Protein AF-A0A382JTU7-F1 (afdb_monomer_lite)

Radius of gyration: 14.66 Å; chains: 1; bounding box: 36×16×43 Å

Foldseek 3Di:
DAWPDWDDDPPWIWTWDDDPQKTFIDIPNHTQDIAHPVCFCPVDPLCVVCVVQCVDPVDHDPDDDDDDCSVPSNVTD

pLDDT: mean 85.05, std 8.39, range [61.06, 96.06]

Organism: NCBI:txid408172

Sequence (77 aa):
MAILWSHRSGDTRYEVRAAGSSLRLYNNGVLHSQFSERCPATGSVWDLLWLPALFRVSGMPRRVLLLGAGAGTVIRQ

Structure (mmCIF, N/CA/C/O backbone):
data_AF-A0A382JTU7-F1
#
_entry.id   AF-A0A382JTU7-F1
#
loop_
_atom_site.group_PDB
_atom_site.id
_atom_site.type_symbol
_atom_site.label_atom_id
_atom_site.label_alt_id
_atom_site.label_comp_id
_atom_site.label_asym_id
_atom_site.label_entity_id
_atom_site.label_seq_id
_atom_site.pdbx_PDB_ins_code
_atom_site.Cartn_x
_atom_site.Cartn_y
_atom_site.Cartn_z
_atom_site.occupancy
_atom_site.B_iso_or_equiv
_atom_site.auth_seq_id
_atom_site.auth_comp_id
_atom_site.auth_asym_id
_atom_site.auth_atom_id
_atom_site.pdbx_PDB_model_num
ATOM 1 N N . MET A 1 1 ? 17.645 1.361 -2.692 1.00 72.19 1 MET A N 1
ATOM 2 C CA . MET A 1 1 ? 16.273 1.008 -3.120 1.00 72.19 1 MET A CA 1
ATOM 3 C C . MET A 1 1 ? 16.402 0.065 -4.306 1.00 72.19 1 MET A C 1
ATOM 5 O O . MET A 1 1 ? 16.901 0.504 -5.333 1.00 72.19 1 MET A O 1
ATOM 9 N N . ALA A 1 2 ? 16.079 -1.219 -4.137 1.00 91.38 2 ALA A N 1
ATOM 10 C CA . ALA A 1 2 ? 16.294 -2.260 -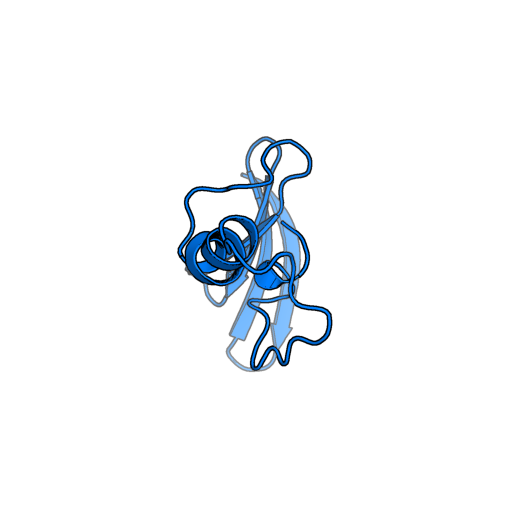5.153 1.00 91.38 2 ALA A CA 1
ATOM 11 C C . ALA A 1 2 ? 14.954 -2.748 -5.721 1.00 91.38 2 ALA A C 1
ATOM 13 O O . ALA A 1 2 ? 13.977 -2.819 -4.976 1.00 91.38 2 ALA A O 1
ATOM 14 N N . ILE A 1 3 ? 14.901 -3.074 -7.016 1.00 94.38 3 ILE A N 1
ATOM 15 C CA . ILE A 1 3 ? 13.734 -3.722 -7.632 1.00 94.38 3 ILE A CA 1
ATOM 16 C C . ILE A 1 3 ? 13.795 -5.208 -7.277 1.00 94.38 3 ILE A C 1
ATOM 18 O O . ILE A 1 3 ? 14.768 -5.879 -7.604 1.00 94.38 3 ILE A O 1
ATOM 22 N N . LEU A 1 4 ? 12.766 -5.701 -6.593 1.00 95.06 4 LEU A N 1
ATOM 23 C CA . LEU A 1 4 ? 12.610 -7.113 -6.239 1.00 95.06 4 LEU A CA 1
ATOM 24 C C . LEU A 1 4 ? 11.841 -7.879 -7.313 1.00 95.06 4 LEU A C 1
ATOM 26 O O . LEU A 1 4 ? 12.082 -9.060 -7.536 1.00 95.06 4 LEU A O 1
ATOM 30 N N . TRP A 1 5 ? 10.904 -7.199 -7.970 1.00 95.75 5 TRP A N 1
ATOM 31 C CA . TRP A 1 5 ? 10.086 -7.769 -9.027 1.00 95.75 5 TRP A CA 1
ATOM 32 C C . TRP A 1 5 ? 9.639 -6.672 -9.988 1.00 95.75 5 TRP A C 1
ATOM 34 O O . TRP A 1 5 ? 9.406 -5.536 -9.574 1.00 95.75 5 TRP A O 1
ATOM 44 N N . SER A 1 6 ? 9.508 -7.012 -11.266 1.00 95.75 6 SER A N 1
ATOM 45 C CA . SER A 1 6 ? 9.010 -6.113 -12.302 1.00 95.75 6 SER A CA 1
ATOM 46 C C . SER A 1 6 ? 8.158 -6.893 -13.288 1.00 95.75 6 SER A C 1
ATOM 48 O O . SER A 1 6 ? 8.515 -7.998 -13.692 1.00 95.75 6 SER A O 1
ATOM 50 N N . HIS A 1 7 ? 7.066 -6.283 -13.727 1.00 95.56 7 HIS A N 1
ATOM 51 C CA . HIS A 1 7 ? 6.184 -6.833 -14.741 1.00 95.56 7 HIS A CA 1
ATOM 52 C C . HIS A 1 7 ? 5.610 -5.718 -15.595 1.00 95.56 7 HIS A C 1
ATOM 54 O O . HIS A 1 7 ? 5.328 -4.624 -15.109 1.00 95.56 7 HIS A O 1
ATOM 60 N N . ARG A 1 8 ? 5.421 -5.999 -16.878 1.00 95.75 8 ARG A N 1
ATOM 61 C CA . ARG A 1 8 ? 4.803 -5.068 -17.810 1.00 95.75 8 ARG A CA 1
ATOM 62 C C . ARG A 1 8 ? 3.524 -5.688 -18.346 1.00 95.75 8 ARG A C 1
ATOM 64 O O . ARG A 1 8 ? 3.564 -6.793 -18.877 1.00 95.75 8 ARG A O 1
ATOM 71 N N . SER A 1 9 ? 2.426 -4.953 -18.223 1.00 95.19 9 SER A N 1
ATOM 72 C CA . SER A 1 9 ? 1.136 -5.295 -18.815 1.00 95.19 9 SER A CA 1
ATOM 73 C C . SER A 1 9 ? 0.667 -4.110 -19.654 1.00 95.19 9 SER A C 1
ATOM 75 O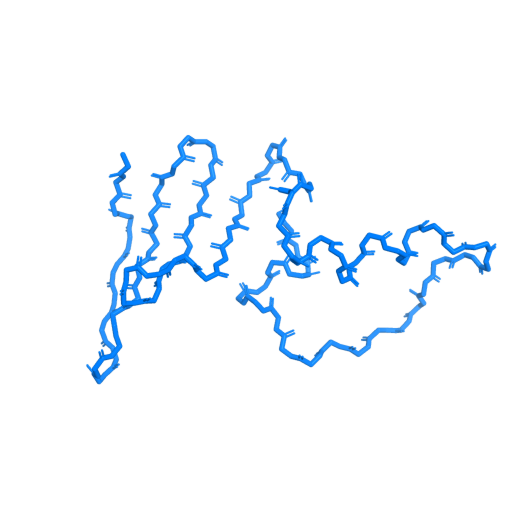 O . SER A 1 9 ? 0.397 -3.030 -19.123 1.00 95.19 9 SER A O 1
ATOM 77 N N . GLY A 1 10 ? 0.673 -4.284 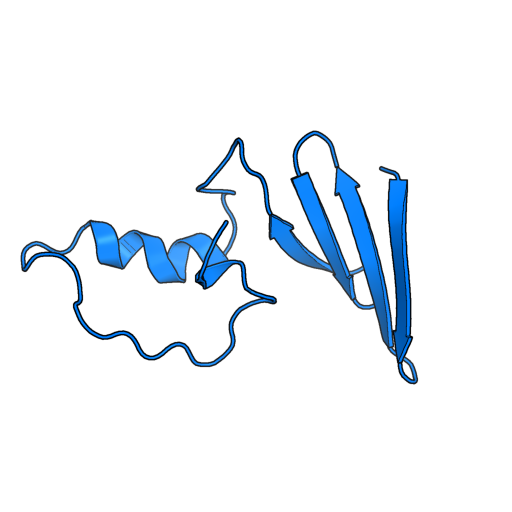-20.980 1.00 95.00 10 GLY A N 1
ATOM 78 C CA . GLY A 1 10 ? 0.488 -3.195 -21.941 1.00 95.00 10 GLY A CA 1
ATOM 79 C C . GLY A 1 10 ? 1.497 -2.059 -21.728 1.00 95.00 10 GLY A C 1
ATOM 80 O O . GLY A 1 10 ? 2.715 -2.275 -21.682 1.00 95.00 10 GLY A O 1
ATOM 81 N N . ASP A 1 11 ? 0.973 -0.849 -21.538 1.00 94.75 11 ASP A N 1
ATOM 82 C CA . ASP A 1 11 ? 1.764 0.356 -21.256 1.00 94.75 11 ASP A CA 1
ATOM 83 C C . ASP A 1 11 ? 2.058 0.569 -19.770 1.00 94.75 11 ASP A C 1
ATOM 85 O O . ASP A 1 11 ? 2.731 1.528 -19.397 1.00 94.75 11 ASP A O 1
ATOM 89 N N . THR A 1 12 ? 1.589 -0.334 -18.908 1.00 93.69 12 THR A N 1
ATOM 90 C CA . THR A 1 12 ? 1.803 -0.223 -17.469 1.00 93.69 12 THR A CA 1
ATOM 91 C C . THR A 1 12 ? 2.972 -1.085 -17.013 1.00 93.69 12 THR A C 1
ATOM 93 O O . THR A 1 12 ? 2.987 -2.304 -17.203 1.00 93.69 12 THR A O 1
ATOM 96 N N . ARG A 1 13 ? 3.948 -0.455 -16.359 1.00 95.06 13 ARG A N 1
ATOM 97 C CA . ARG A 1 13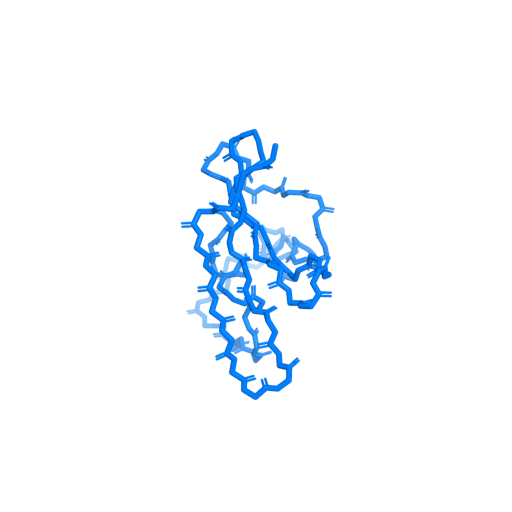 ? 5.063 -1.108 -15.673 1.00 95.06 13 ARG A CA 1
ATOM 98 C C . ARG A 1 13 ? 4.788 -1.154 -14.175 1.00 95.06 13 ARG A C 1
ATOM 100 O O . ARG A 1 13 ? 4.753 -0.122 -13.509 1.00 95.06 13 ARG A O 1
ATOM 107 N N . TYR A 1 14 ? 4.647 -2.360 -13.652 1.00 94.94 14 TYR A N 1
ATOM 108 C CA . TYR A 1 14 ? 4.521 -2.640 -12.232 1.00 94.94 14 TYR A CA 1
ATOM 109 C C . TYR A 1 14 ? 5.870 -3.044 -11.663 1.00 94.94 14 TYR A C 1
ATOM 111 O O . TYR A 1 14 ? 6.572 -3.865 -12.252 1.00 94.94 14 TYR A O 1
ATOM 119 N N . GLU A 1 15 ? 6.226 -2.504 -10.504 1.00 96.06 15 GLU A N 1
ATOM 120 C CA . GLU A 1 15 ? 7.464 -2.869 -9.821 1.00 96.06 15 GLU A CA 1
ATOM 121 C C . GLU A 1 15 ? 7.240 -3.004 -8.326 1.00 96.06 15 GLU A C 1
ATOM 123 O O . GLU A 1 15 ? 6.643 -2.134 -7.697 1.00 96.06 15 GLU A O 1
ATOM 128 N N . VAL A 1 16 ? 7.792 -4.059 -7.739 1.00 94.69 16 VAL A N 1
ATOM 129 C CA . VAL A 1 16 ? 7.938 -4.169 -6.289 1.00 94.69 16 VAL A CA 1
ATOM 130 C C . VAL A 1 16 ? 9.366 -3.790 -5.945 1.00 94.69 16 VAL A C 1
ATOM 132 O O . VAL A 1 16 ? 10.316 -4.363 -6.483 1.00 94.69 16 VAL A O 1
ATOM 135 N N . ARG A 1 17 ? 9.533 -2.812 -5.056 1.00 94.62 17 ARG A N 1
ATOM 136 C CA . ARG A 1 17 ? 10.841 -2.305 -4.633 1.00 94.62 17 ARG A CA 1
ATOM 137 C C . ARG A 1 17 ? 11.022 -2.443 -3.124 1.00 94.62 17 ARG A C 1
ATOM 139 O O . ARG A 1 17 ? 10.100 -2.166 -2.360 1.00 94.62 17 ARG A O 1
ATOM 146 N N . ALA A 1 18 ? 12.228 -2.811 -2.702 1.00 92.81 18 ALA A N 1
ATOM 147 C CA . ALA A 1 18 ? 12.636 -2.787 -1.300 1.00 92.81 18 ALA A CA 1
ATOM 148 C C . ALA A 1 18 ? 13.075 -1.375 -0.885 1.00 92.81 18 ALA A C 1
ATOM 150 O O . ALA A 1 18 ? 13.941 -0.770 -1.536 1.00 92.81 18 ALA A O 1
ATOM 151 N N . ALA A 1 19 ? 12.530 -0.877 0.226 1.00 89.75 19 ALA A N 1
ATOM 152 C CA . ALA A 1 19 ? 12.900 0.398 0.836 1.00 89.75 19 ALA A CA 1
ATOM 153 C C . ALA A 1 19 ? 12.965 0.266 2.368 1.00 89.75 19 ALA A C 1
ATOM 155 O O . ALA A 1 19 ? 11.946 0.323 3.057 1.00 89.75 19 ALA A O 1
ATOM 156 N N . GLY A 1 20 ? 14.173 0.087 2.912 1.00 88.75 20 GLY A N 1
ATOM 157 C CA . GLY A 1 20 ? 14.349 -0.199 4.338 1.00 88.75 20 GLY A CA 1
ATOM 158 C C . GLY A 1 20 ? 13.665 -1.515 4.714 1.00 88.75 20 GLY A C 1
ATOM 159 O O . GLY A 1 20 ? 13.913 -2.533 4.076 1.00 88.75 20 GLY A O 1
ATOM 160 N N . SER A 1 21 ? 12.777 -1.481 5.711 1.00 86.38 21 SER A N 1
ATOM 161 C CA . SER A 1 21 ? 11.943 -2.627 6.107 1.00 86.38 21 SER A CA 1
ATOM 162 C C . SER A 1 21 ? 10.634 -2.752 5.320 1.00 86.38 21 SER A C 1
ATOM 164 O O . SER A 1 21 ? 9.820 -3.605 5.657 1.00 86.38 21 SER A O 1
ATOM 166 N N . SER A 1 22 ? 10.400 -1.884 4.330 1.00 86.94 22 SER A N 1
ATOM 167 C CA . SER A 1 22 ? 9.145 -1.843 3.577 1.00 86.94 22 SER A CA 1
ATOM 168 C C . SER A 1 22 ? 9.284 -2.420 2.169 1.00 86.94 22 SER A C 1
ATOM 170 O O . SER A 1 22 ? 10.314 -2.260 1.502 1.00 86.94 22 SER A O 1
ATOM 172 N N . LEU A 1 23 ? 8.206 -3.049 1.711 1.00 90.12 23 LEU A N 1
ATOM 173 C CA . LEU A 1 23 ? 7.962 -3.414 0.322 1.00 90.12 23 LEU A CA 1
ATOM 174 C C . LEU A 1 23 ? 7.034 -2.371 -0.291 1.00 90.12 23 LEU A C 1
ATOM 176 O O . LEU A 1 23 ? 6.018 -2.018 0.299 1.00 90.12 23 LEU A O 1
ATOM 180 N N . ARG A 1 24 ? 7.376 -1.863 -1.471 1.00 90.62 24 ARG A N 1
ATOM 181 C CA . ARG A 1 24 ? 6.630 -0.789 -2.133 1.00 90.62 24 ARG A CA 1
ATOM 182 C C . ARG A 1 24 ? 6.227 -1.201 -3.537 1.00 90.62 24 ARG A C 1
ATOM 184 O O . ARG A 1 24 ? 7.092 -1.586 -4.322 1.00 90.62 24 ARG A O 1
ATOM 191 N N . LEU A 1 25 ? 4.941 -1.085 -3.850 1.00 91.50 25 LEU A N 1
ATOM 192 C CA . LEU A 1 25 ? 4.402 -1.305 -5.186 1.00 91.50 25 LEU A CA 1
ATOM 193 C C . LEU A 1 25 ? 4.376 0.014 -5.953 1.00 91.50 25 LEU A C 1
ATOM 195 O O . LEU A 1 25 ? 3.766 0.989 -5.517 1.00 91.50 25 LEU A O 1
ATOM 199 N N . TYR A 1 26 ? 4.996 0.014 -7.123 1.00 92.62 26 TYR A N 1
ATOM 200 C CA . TYR A 1 26 ? 5.012 1.125 -8.056 1.00 92.62 26 TYR A CA 1
ATOM 201 C C . TYR A 1 26 ? 4.250 0.768 -9.328 1.00 92.62 26 TYR A C 1
ATOM 203 O O . TYR A 1 26 ? 4.343 -0.356 -9.821 1.00 92.62 26 TYR A O 1
ATOM 211 N N . ASN A 1 27 ? 3.542 1.751 -9.875 1.00 92.25 27 ASN A N 1
ATOM 212 C CA . ASN A 1 27 ? 2.939 1.721 -11.202 1.00 92.25 27 ASN A CA 1
ATOM 213 C C . ASN A 1 27 ? 3.524 2.892 -11.999 1.00 92.25 27 ASN A C 1
ATOM 215 O O . ASN A 1 27 ? 3.395 4.042 -11.580 1.00 92.25 27 ASN A O 1
ATOM 219 N N . ASN A 1 28 ? 4.212 2.603 -13.105 1.00 92.94 28 ASN A N 1
ATOM 220 C CA . ASN A 1 28 ? 4.857 3.603 -13.959 1.00 92.94 28 ASN A CA 1
ATOM 221 C C . ASN A 1 28 ? 5.760 4.570 -13.168 1.00 92.94 28 ASN A C 1
ATOM 223 O O . ASN A 1 28 ? 5.825 5.763 -13.441 1.00 92.94 28 ASN A O 1
ATOM 227 N N . GLY A 1 29 ? 6.450 4.045 -12.150 1.00 90.31 29 GLY A N 1
ATOM 228 C CA . GLY A 1 29 ? 7.330 4.825 -11.275 1.00 90.31 29 GLY A CA 1
ATOM 229 C C . GLY A 1 29 ? 6.623 5.603 -10.157 1.00 90.31 29 GLY A C 1
ATOM 230 O O . GLY A 1 29 ? 7.309 6.163 -9.303 1.00 90.31 29 GLY A O 1
ATOM 231 N N . VAL A 1 30 ? 5.289 5.586 -10.088 1.00 90.94 30 VAL A N 1
ATOM 232 C CA . VAL A 1 30 ? 4.501 6.202 -9.009 1.00 90.94 30 VAL A CA 1
ATOM 233 C C . VAL A 1 30 ? 4.224 5.181 -7.909 1.00 90.94 30 VAL A C 1
ATOM 235 O O . VAL A 1 30 ? 3.761 4.076 -8.190 1.00 90.94 30 VAL A O 1
ATOM 238 N N . LEU A 1 31 ? 4.502 5.542 -6.653 1.00 89.12 31 LEU A N 1
ATOM 239 C CA . LEU A 1 31 ? 4.198 4.703 -5.491 1.00 89.12 31 LEU A CA 1
ATOM 240 C C . LEU A 1 31 ? 2.681 4.552 -5.353 1.00 89.12 31 LEU A C 1
ATOM 242 O O . LEU A 1 31 ? 1.975 5.534 -5.145 1.00 89.12 31 LEU A O 1
ATOM 246 N N . HIS A 1 32 ? 2.196 3.320 -5.445 1.00 86.75 32 HIS A N 1
ATOM 247 C CA . HIS A 1 32 ? 0.777 3.008 -5.324 1.00 86.75 32 HIS A CA 1
ATOM 248 C C . HIS A 1 32 ? 0.424 2.546 -3.907 1.00 86.75 32 HIS A C 1
ATOM 250 O O . HIS A 1 32 ? -0.558 2.998 -3.317 1.00 86.75 32 HIS A O 1
ATOM 256 N N . SER A 1 33 ? 1.246 1.662 -3.337 1.00 85.88 33 SER A N 1
ATOM 257 C CA . SER A 1 33 ? 1.027 1.121 -1.999 1.00 85.88 33 SER A CA 1
ATOM 258 C C . SER A 1 33 ? 2.325 0.610 -1.368 1.00 85.88 33 SER A C 1
ATOM 260 O O . SER A 1 33 ? 3.339 0.439 -2.052 1.00 85.88 33 SER A O 1
ATOM 262 N N . GLN A 1 34 ? 2.319 0.415 -0.049 1.00 87.19 34 GLN A N 1
ATOM 263 C CA . GLN A 1 34 ? 3.466 -0.095 0.699 1.00 87.19 34 GLN A CA 1
ATOM 264 C C . GLN A 1 34 ? 3.034 -1.024 1.833 1.00 87.19 34 GLN A C 1
ATOM 266 O O . GLN A 1 34 ? 1.965 -0.838 2.401 1.00 87.19 34 GLN A O 1
ATOM 271 N N . PHE A 1 35 ? 3.892 -1.983 2.160 1.00 84.62 35 PHE A N 1
ATOM 272 C CA . PHE A 1 35 ? 3.715 -2.963 3.227 1.00 84.62 35 PHE A CA 1
ATOM 273 C C . PHE A 1 35 ? 4.967 -2.987 4.112 1.00 84.62 35 PHE A C 1
ATOM 275 O O . PHE A 1 35 ? 6.088 -2.923 3.590 1.00 84.62 35 PHE A O 1
ATOM 282 N N . SER A 1 36 ? 4.804 -3.077 5.432 1.00 83.31 36 SER A N 1
ATOM 283 C CA . SER A 1 36 ? 5.919 -3.178 6.384 1.00 83.31 36 SER A CA 1
ATOM 284 C C . SER A 1 36 ? 5.491 -3.910 7.651 1.00 83.31 36 SER A C 1
ATOM 286 O O . SER A 1 36 ? 4.783 -3.355 8.487 1.00 83.31 36 SER A O 1
ATOM 288 N N . GLU A 1 37 ? 6.057 -5.096 7.889 1.00 79.44 37 GLU A N 1
ATOM 289 C CA . GLU A 1 37 ? 5.789 -5.881 9.109 1.00 79.44 37 GLU A CA 1
ATOM 290 C C . GLU A 1 37 ? 6.107 -5.123 10.408 1.00 79.44 37 GLU A C 1
ATOM 292 O O . GLU A 1 37 ? 5.550 -5.417 11.462 1.00 79.44 37 GLU A O 1
ATOM 297 N N . ARG A 1 38 ? 7.014 -4.141 10.347 1.00 82.00 38 ARG A N 1
ATOM 298 C CA . ARG A 1 38 ? 7.454 -3.360 11.513 1.00 82.00 38 ARG A CA 1
ATOM 299 C C . ARG A 1 38 ? 6.611 -2.114 11.777 1.00 82.00 38 ARG A C 1
ATOM 301 O O . ARG A 1 38 ? 6.811 -1.472 12.803 1.00 82.00 38 ARG A O 1
ATOM 308 N N . CYS A 1 39 ? 5.744 -1.715 10.846 1.00 76.25 39 CYS A N 1
ATOM 309 C CA . CYS A 1 39 ? 5.052 -0.429 10.911 1.00 76.25 39 CYS A CA 1
ATOM 310 C C . CYS A 1 39 ? 3.619 -0.560 10.370 1.00 76.25 39 CYS A C 1
ATOM 312 O O . CYS A 1 39 ? 3.388 -0.275 9.198 1.00 76.25 39 CYS A O 1
ATOM 314 N N . PRO A 1 40 ? 2.660 -0.987 11.213 1.00 70.69 40 PRO A N 1
ATOM 315 C CA . PRO A 1 40 ? 1.279 -1.224 10.791 1.00 70.69 40 PRO A CA 1
ATOM 316 C C . PRO A 1 40 ? 0.481 0.055 10.492 1.00 70.69 40 PRO A C 1
ATOM 318 O O . PRO A 1 40 ? -0.586 -0.036 9.903 1.00 70.69 40 PRO A O 1
ATOM 321 N N . ALA A 1 41 ? 0.972 1.235 10.882 1.00 77.25 41 ALA A N 1
ATOM 322 C CA . ALA A 1 41 ? 0.432 2.526 10.460 1.00 77.25 41 ALA A CA 1
ATOM 323 C C . ALA A 1 41 ? 1.543 3.292 9.743 1.00 77.25 41 ALA A C 1
ATOM 325 O O . ALA A 1 41 ? 2.475 3.788 10.377 1.00 77.25 41 ALA A O 1
ATOM 326 N N . THR A 1 42 ? 1.475 3.339 8.416 1.00 74.00 42 THR A N 1
ATOM 327 C CA . THR A 1 42 ? 2.571 3.851 7.584 1.00 74.00 42 THR A CA 1
ATOM 328 C C . THR A 1 42 ? 2.527 5.365 7.351 1.00 74.00 42 THR A C 1
ATOM 330 O O . THR A 1 42 ? 3.378 5.902 6.638 1.00 74.00 42 THR A O 1
ATOM 333 N N . GLY A 1 43 ? 1.551 6.062 7.939 1.00 76.81 43 GLY A N 1
ATOM 334 C CA . GLY A 1 43 ? 1.265 7.478 7.697 1.00 76.81 43 GLY A CA 1
ATOM 335 C C . GLY A 1 43 ? 0.667 7.732 6.312 1.00 76.81 43 GLY A C 1
ATOM 336 O O . GLY A 1 43 ? 0.727 8.854 5.810 1.00 76.81 43 GLY A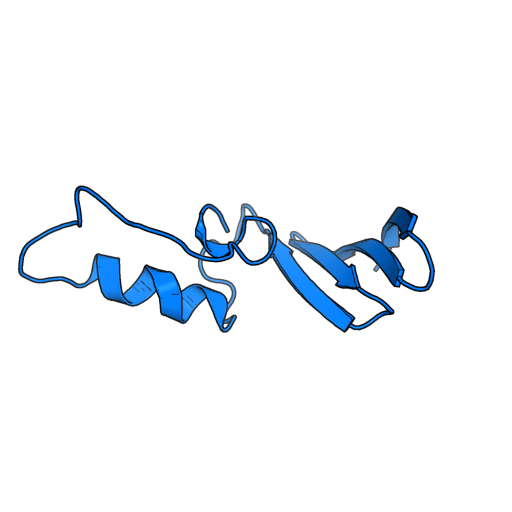 O 1
ATOM 337 N N . SER A 1 44 ? 0.145 6.690 5.659 1.00 79.00 44 SER A N 1
ATOM 338 C CA . SER A 1 44 ? -0.383 6.776 4.296 1.00 79.00 44 SER A CA 1
ATOM 339 C C . SER A 1 44 ? -1.881 7.080 4.290 1.00 79.00 44 SER A C 1
ATOM 341 O O . SER A 1 44 ? -2.581 6.864 5.276 1.00 79.00 44 SER A O 1
ATOM 343 N N . VAL A 1 45 ? -2.408 7.522 3.142 1.00 81.44 45 VAL A N 1
ATOM 344 C CA . VAL A 1 45 ? -3.855 7.755 2.969 1.00 81.44 45 VAL A CA 1
ATOM 345 C C . VAL A 1 45 ? -4.694 6.507 3.276 1.00 81.44 45 VAL A C 1
ATOM 347 O O . VAL A 1 45 ? -5.837 6.619 3.710 1.00 81.44 45 VAL A O 1
ATOM 350 N N . TRP A 1 46 ? -4.117 5.314 3.109 1.00 79.62 46 TRP A N 1
ATOM 351 C CA . TRP A 1 46 ? -4.780 4.045 3.397 1.00 79.62 46 TRP A CA 1
ATOM 352 C C . TRP A 1 46 ? -5.060 3.853 4.890 1.00 79.62 46 TRP A C 1
ATOM 354 O O . TRP A 1 46 ? -6.056 3.218 5.232 1.00 79.62 46 TRP A O 1
ATOM 364 N N . ASP A 1 47 ? -4.247 4.448 5.770 1.00 83.12 47 ASP A N 1
ATOM 365 C CA . ASP A 1 47 ? -4.455 4.376 7.219 1.00 83.12 47 ASP A CA 1
ATOM 366 C C . ASP A 1 47 ? -5.771 5.036 7.621 1.00 83.12 47 ASP A C 1
ATOM 368 O O . ASP A 1 47 ? -6.495 4.530 8.474 1.00 83.12 47 ASP A O 1
ATOM 372 N N . LEU A 1 48 ? -6.159 6.105 6.924 1.00 84.00 48 LEU A N 1
ATOM 373 C CA . LEU A 1 48 ? -7.414 6.813 7.175 1.00 84.00 48 LEU A CA 1
ATOM 374 C C . LEU A 1 48 ? -8.658 5.966 6.870 1.00 84.00 48 LEU A C 1
ATOM 376 O O . LEU A 1 48 ? -9.739 6.287 7.362 1.00 84.00 48 LEU A O 1
ATOM 380 N N . LEU A 1 49 ? -8.531 4.890 6.085 1.00 84.62 49 LEU A N 1
ATOM 381 C CA . LEU A 1 49 ? -9.665 4.033 5.731 1.00 84.62 49 LEU A CA 1
ATOM 382 C C . LEU A 1 49 ? -10.001 3.011 6.819 1.00 84.62 49 LEU A C 1
ATOM 384 O O . LEU A 1 49 ? -11.165 2.637 6.958 1.00 84.62 49 LEU A O 1
ATOM 388 N N . TRP A 1 50 ? -9.010 2.559 7.589 1.00 82.81 50 TRP A N 1
ATOM 389 C CA . TRP A 1 50 ? -9.212 1.537 8.621 1.00 82.81 50 TRP A CA 1
ATOM 390 C C . TRP A 1 50 ? -9.055 2.082 10.043 1.00 82.81 50 TRP A C 1
ATOM 392 O O . TRP A 1 50 ? -9.751 1.617 10.947 1.00 82.81 50 TRP A O 1
ATOM 402 N N . LEU A 1 51 ? -8.211 3.095 10.257 1.00 86.62 51 LEU A N 1
ATOM 403 C CA . LEU A 1 51 ? -7.903 3.624 11.587 1.00 86.62 51 LEU A CA 1
ATOM 404 C C . LEU A 1 51 ? -9.150 4.114 12.350 1.00 86.62 51 LEU A C 1
ATOM 406 O O . LEU A 1 51 ? -9.301 3.737 13.514 1.00 86.62 51 LEU A O 1
ATOM 410 N N . PRO A 1 52 ? -10.110 4.845 11.740 1.00 87.06 52 PRO A N 1
ATOM 411 C CA . PRO A 1 52 ? -11.315 5.280 12.451 1.00 87.06 52 PRO A CA 1
ATOM 412 C C . PRO A 1 52 ? -12.197 4.124 12.939 1.00 87.06 52 PRO A C 1
ATOM 414 O O . PRO A 1 52 ? -12.920 4.270 13.925 1.00 87.06 52 PRO A O 1
ATOM 417 N N . ALA A 1 53 ? -12.144 2.961 12.279 1.00 85.81 53 ALA A N 1
ATOM 418 C CA . ALA A 1 53 ? -12.931 1.799 12.680 1.00 85.81 53 ALA A CA 1
ATOM 419 C C . ALA A 1 53 ? -12.482 1.223 14.034 1.00 85.81 53 ALA A C 1
ATOM 421 O O . ALA A 1 53 ? -13.298 0.606 14.720 1.00 85.81 53 ALA A O 1
ATOM 422 N N . LEU A 1 54 ? -11.226 1.459 14.440 1.00 84.81 54 LEU A N 1
ATOM 423 C CA . LEU A 1 54 ? -10.695 1.030 15.738 1.00 84.81 54 LEU A CA 1
ATOM 424 C C . LEU A 1 54 ? -11.187 1.891 16.909 1.00 84.81 54 LEU A C 1
ATOM 426 O O . LEU A 1 54 ? -11.231 1.411 18.036 1.00 84.81 54 LEU A O 1
ATOM 430 N N . PHE A 1 55 ? -11.592 3.137 16.651 1.00 87.44 55 PHE A N 1
ATOM 431 C CA . PHE A 1 55 ? -12.010 4.094 17.684 1.00 87.44 55 PHE A CA 1
ATOM 432 C C . PHE A 1 55 ? -13.535 4.202 17.831 1.00 87.44 55 PHE A C 1
ATOM 434 O O . PHE A 1 55 ? -14.056 5.163 18.397 1.00 87.44 55 PHE A O 1
ATOM 441 N N . ARG A 1 56 ? -14.285 3.219 17.322 1.00 86.31 56 ARG A N 1
ATOM 442 C CA . ARG A 1 56 ? -15.743 3.191 17.466 1.00 86.31 56 ARG A CA 1
ATOM 443 C C . ARG A 1 56 ? -16.159 2.839 18.894 1.00 86.31 56 ARG A C 1
ATOM 445 O O . ARG A 1 56 ? -15.894 1.743 19.375 1.00 86.31 56 ARG A O 1
ATOM 452 N N . VAL A 1 57 ? -16.939 3.730 19.510 1.00 83.06 57 VAL A N 1
ATOM 453 C CA . VAL A 1 57 ? -17.553 3.533 20.840 1.00 83.06 57 VAL A CA 1
ATOM 454 C C . VAL A 1 57 ? -18.457 2.294 20.878 1.00 83.06 57 VAL A C 1
ATOM 456 O O . VAL A 1 57 ? -18.536 1.604 21.886 1.00 83.06 57 VAL A O 1
ATOM 459 N N . SER A 1 58 ? -19.111 1.972 19.759 1.00 85.19 58 SER A N 1
ATOM 460 C CA . SER A 1 58 ? -20.026 0.829 19.620 1.00 85.19 58 SER A CA 1
ATOM 461 C C . SER A 1 58 ? -19.318 -0.530 19.467 1.00 85.19 58 SER A C 1
ATOM 463 O O . SER A 1 58 ? -19.988 -1.534 19.229 1.00 85.19 58 SER A O 1
ATOM 465 N N . GLY A 1 59 ? -17.982 -0.569 19.551 1.00 84.94 59 GLY A N 1
ATOM 466 C CA . GLY A 1 59 ? -17.168 -1.758 19.298 1.00 84.94 59 GLY A CA 1
ATOM 467 C C . GLY A 1 59 ? -16.798 -1.961 17.821 1.00 84.94 59 GLY A C 1
ATOM 468 O O . GLY A 1 59 ? -17.144 -1.163 16.945 1.00 84.94 59 GLY A O 1
ATOM 469 N N . MET A 1 60 ? -16.063 -3.045 17.543 1.00 85.81 60 MET A N 1
ATOM 470 C CA . MET A 1 60 ? -15.533 -3.332 16.204 1.00 85.81 60 MET A CA 1
ATOM 471 C C . MET A 1 60 ? -16.624 -3.760 15.204 1.00 85.81 60 MET A C 1
ATOM 473 O O . MET A 1 60 ? -17.534 -4.521 15.553 1.00 85.81 60 MET A O 1
ATOM 477 N N . PRO A 1 61 ? -16.523 -3.339 13.929 1.00 85.81 61 PRO A N 1
ATOM 478 C CA . PRO A 1 61 ? -17.442 -3.780 12.887 1.00 85.81 61 PRO A CA 1
ATOM 479 C C . PRO A 1 61 ? -17.284 -5.282 12.606 1.00 85.81 61 PRO A C 1
ATOM 481 O O . PRO A 1 61 ? -16.185 -5.773 12.373 1.00 85.81 61 PRO A O 1
ATOM 484 N N . ARG A 1 62 ? -18.403 -6.020 12.575 1.00 88.69 62 ARG A N 1
ATOM 485 C CA . ARG A 1 62 ? -18.414 -7.471 12.281 1.00 88.69 62 ARG A CA 1
ATOM 486 C C . ARG A 1 62 ? -18.446 -7.803 10.788 1.00 88.69 62 ARG A C 1
ATOM 488 O O . ARG A 1 62 ? -18.191 -8.939 10.409 1.00 88.69 62 ARG A O 1
ATOM 495 N N . ARG A 1 63 ? -18.848 -6.844 9.953 1.00 88.12 63 ARG A N 1
ATOM 496 C CA . ARG A 1 63 ? -18.981 -6.983 8.498 1.00 88.12 63 ARG A CA 1
ATOM 497 C C . ARG A 1 63 ? -18.525 -5.682 7.856 1.00 88.12 63 ARG A C 1
ATOM 499 O O . ARG A 1 63 ? -19.019 -4.621 8.232 1.00 88.12 63 ARG A O 1
ATOM 506 N N . VAL A 1 64 ? -17.594 -5.778 6.915 1.00 86.3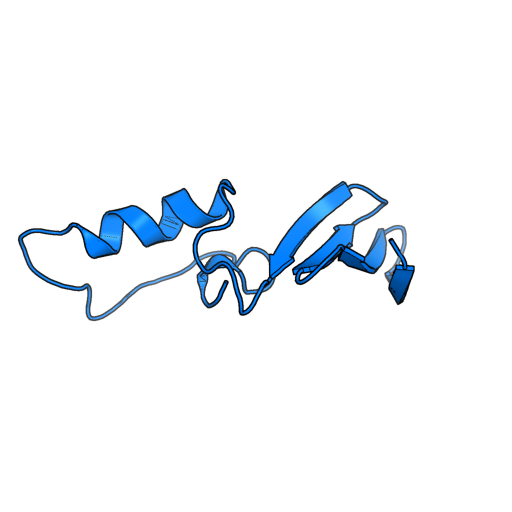1 64 VAL A N 1
ATOM 507 C CA . VAL A 1 64 ? -17.015 -4.636 6.200 1.00 86.31 64 VAL A CA 1
ATOM 508 C C . VAL A 1 64 ? -17.036 -4.958 4.711 1.00 86.31 64 VAL A C 1
ATOM 510 O O . VAL A 1 64 ? -16.576 -6.022 4.306 1.00 86.31 64 VAL A O 1
ATOM 513 N N . LEU A 1 65 ? -17.585 -4.047 3.907 1.00 87.56 65 LEU A N 1
ATOM 514 C CA . LEU A 1 65 ? -17.455 -4.076 2.453 1.00 87.56 65 LEU A CA 1
ATOM 515 C C . LEU A 1 65 ? -16.312 -3.139 2.069 1.00 87.56 65 LEU A C 1
ATOM 517 O O . LEU A 1 65 ? -16.375 -1.946 2.356 1.00 87.56 65 LEU A O 1
ATOM 521 N N . LEU A 1 66 ? -15.289 -3.681 1.416 1.00 83.88 66 LEU A N 1
ATOM 522 C CA . LEU A 1 66 ? -14.164 -2.912 0.901 1.00 83.88 66 LEU A CA 1
ATOM 523 C C . LEU A 1 66 ? -14.218 -2.905 -0.630 1.00 83.88 66 LEU A C 1
ATOM 525 O O . LEU A 1 66 ? -14.118 -3.956 -1.260 1.00 83.88 66 LEU A O 1
ATOM 529 N N . LEU A 1 67 ? -14.383 -1.723 -1.225 1.00 80.62 67 LEU A N 1
ATOM 530 C CA . LEU A 1 67 ? -14.434 -1.537 -2.675 1.00 80.62 67 LEU A CA 1
ATOM 531 C C . LEU A 1 67 ? -13.109 -0.937 -3.153 1.00 80.62 67 LEU A C 1
ATOM 533 O O . LEU A 1 67 ? -12.874 0.260 -3.019 1.00 80.62 67 LEU A O 1
ATOM 537 N N . GLY A 1 68 ? -12.239 -1.796 -3.689 1.00 75.94 68 GLY A N 1
ATOM 538 C CA . GLY A 1 68 ? -10.846 -1.455 -3.986 1.00 75.94 68 GLY A CA 1
ATOM 539 C C . GLY A 1 68 ? -9.958 -1.560 -2.740 1.00 75.94 68 GLY A C 1
ATOM 540 O O . GLY A 1 68 ? -10.328 -1.122 -1.659 1.00 75.94 68 GLY A O 1
ATOM 541 N N . ALA A 1 69 ? -8.782 -2.182 -2.877 1.00 68.62 69 ALA A N 1
ATOM 542 C CA . ALA A 1 69 ? -7.962 -2.575 -1.724 1.00 68.62 69 ALA A CA 1
ATOM 543 C C . ALA A 1 69 ? -6.566 -1.933 -1.669 1.00 68.62 69 ALA A C 1
ATOM 545 O O . ALA A 1 69 ? -5.787 -2.290 -0.789 1.00 68.62 69 ALA A O 1
ATOM 546 N N . GLY A 1 70 ? -6.207 -1.055 -2.616 1.00 67.88 70 GLY A N 1
ATOM 547 C CA . GLY A 1 70 ? -4.855 -0.474 -2.678 1.00 67.88 70 GLY A CA 1
ATOM 548 C C . GLY A 1 70 ? -3.752 -1.538 -2.798 1.00 67.88 70 GLY A C 1
ATOM 549 O O . GLY A 1 70 ? -2.710 -1.433 -2.167 1.00 67.88 70 GLY A O 1
ATOM 550 N N . ALA A 1 71 ? -4.001 -2.613 -3.557 1.00 70.88 71 ALA A N 1
ATOM 551 C CA . ALA A 1 71 ? -3.173 -3.829 -3.593 1.00 70.88 71 ALA A CA 1
ATOM 552 C C . ALA A 1 71 ? -3.094 -4.613 -2.261 1.00 70.88 71 ALA A C 1
ATOM 554 O O . ALA A 1 71 ? -2.124 -5.320 -2.009 1.00 70.88 71 ALA A O 1
ATOM 555 N N . GLY A 1 72 ? -4.127 -4.515 -1.421 1.00 71.50 72 GLY A N 1
ATOM 556 C CA . GLY A 1 72 ? -4.257 -5.271 -0.172 1.00 71.50 72 GLY A CA 1
ATOM 557 C C . GLY A 1 72 ? -3.826 -4.505 1.079 1.00 71.50 72 GLY A C 1
ATOM 558 O O . GLY A 1 72 ? -4.096 -4.975 2.181 1.00 71.50 72 GLY A O 1
ATOM 559 N N . THR A 1 73 ? -3.253 -3.306 0.941 1.00 69.69 73 THR A N 1
ATOM 560 C CA . THR A 1 73 ? -2.754 -2.497 2.069 1.00 69.69 73 THR A CA 1
ATOM 561 C C . THR A 1 73 ? -3.834 -1.999 3.018 1.00 69.69 73 THR A C 1
ATOM 563 O O . THR A 1 73 ? -3.536 -1.672 4.161 1.00 69.69 73 THR A O 1
ATOM 566 N N . VAL A 1 74 ? -5.090 -1.937 2.577 1.00 71.44 74 VAL A N 1
ATOM 567 C CA . VAL A 1 74 ? -6.224 -1.608 3.459 1.00 71.44 74 VAL A CA 1
ATOM 568 C C . VAL A 1 74 ? -6.650 -2.816 4.305 1.00 71.44 74 VAL A C 1
ATOM 570 O O . VAL A 1 74 ? -7.254 -2.651 5.359 1.00 71.44 74 VAL A O 1
ATOM 573 N N . ILE A 1 75 ? -6.333 -4.034 3.855 1.00 72.56 75 ILE A N 1
ATOM 574 C CA . ILE A 1 75 ? -6.649 -5.286 4.559 1.00 72.56 75 ILE A CA 1
ATOM 575 C C . ILE A 1 75 ? -5.520 -5.637 5.533 1.00 72.56 75 ILE A C 1
ATOM 577 O O . ILE A 1 75 ? -5.783 -6.058 6.658 1.00 72.56 75 ILE A O 1
ATOM 581 N N . ARG A 1 76 ? -4.265 -5.474 5.097 1.00 67.19 76 ARG A N 1
ATOM 582 C CA . ARG A 1 76 ? -3.068 -5.742 5.897 1.00 67.19 76 ARG A CA 1
ATOM 583 C C . ARG A 1 76 ? -1.929 -4.805 5.477 1.00 67.19 76 ARG A C 1
ATOM 585 O O . ARG A 1 76 ? -1.474 -4.878 4.336 1.00 67.19 76 ARG A O 1
ATOM 592 N N . GLN A 1 77 ? -1.506 -3.943 6.404 1.00 61.06 77 GLN A N 1
ATOM 593 C CA . GLN A 1 77 ? -0.294 -3.114 6.302 1.00 61.06 77 GLN A CA 1
ATOM 594 C C . GLN A 1 77 ? 0.965 -3.909 6.648 1.00 61.06 77 GLN A C 1
ATOM 596 O O . GLN A 1 77 ? 0.846 -4.897 7.413 1.00 61.06 77 GLN A O 1
#

Secondary structure (DSSP, 8-state):
-EEEEEEEETTEEEEEEEETTEEEEEETTEEEEEE-TT-S--SSTTHHHHHHHHT-TT---S----S--GGGTTT--